Protein AF-A0A915CS74-F1 (afdb_monomer_lite)

Sequence (66 aa):
MYNGIGLTTARGTGTNGFVQANLSNLLFSKNRTDYNTEADIEKAEAEVNRKRMWSCWIMSIRGQWR

Radius of gyration: 29.47 Å; chains: 1; bounding box: 53×28×72 Å

Foldseek 3Di:
DPPPDWDPDPPPVPDPRDDDDDPVVVCVVVPPPVPPVVVVVVVVVVVVVVVVVVVVVVCVVVVVPD

pLDDT: mean 76.1, std 8.85, range [47.31, 88.94]

Secondary structure (DSSP, 8-state):
-BTTBS-S-STTSSS-------HHHHHHHH------HHHHHHHHHHHHHHHHHHHHHHHHHTT---

Organism: NCBI:txid166011

Structure (mmCIF, N/CA/C/O backbone):
data_AF-A0A915CS74-F1
#
_entry.id   AF-A0A915CS74-F1
#
loop_
_atom_site.group_PDB
_atom_site.id
_atom_site.type_symbol
_atom_site.label_atom_id
_atom_site.label_alt_id
_atom_site.label_comp_id
_atom_site.label_asym_id
_atom_site.label_entity_id
_atom_site.label_seq_id
_atom_site.pdbx_PDB_ins_code
_atom_site.Cartn_x
_atom_site.Cartn_y
_atom_site.Cartn_z
_atom_site.occupancy
_atom_site.B_iso_or_equiv
_atom_site.auth_seq_id
_atom_site.auth_comp_id
_atom_site.auth_asym_id
_atom_site.auth_atom_id
_atom_site.pdbx_PDB_model_num
ATOM 1 N N . MET A 1 1 ? -19.396 -3.837 12.413 1.00 70.88 1 MET A N 1
ATOM 2 C CA . MET A 1 1 ? -18.412 -3.944 11.311 1.00 70.88 1 MET A CA 1
ATOM 3 C C . MET A 1 1 ?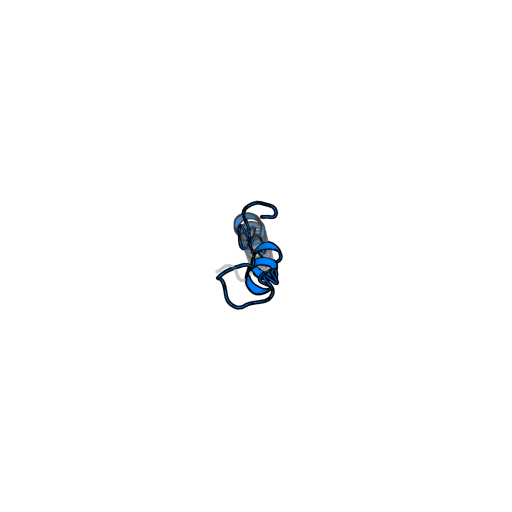 -18.647 -2.821 10.325 1.00 70.88 1 MET A C 1
ATOM 5 O O . MET A 1 1 ? -19.797 -2.561 10.000 1.00 70.88 1 MET A O 1
ATOM 9 N N . TYR A 1 2 ? -17.582 -2.168 9.869 1.00 73.12 2 TYR A N 1
ATOM 10 C CA . TYR A 1 2 ? -17.649 -1.109 8.863 1.00 73.12 2 TYR A CA 1
ATOM 11 C C . TYR A 1 2 ? -16.953 -1.608 7.595 1.00 73.12 2 TYR A C 1
ATOM 13 O O . TYR A 1 2 ? -15.815 -2.058 7.674 1.00 73.12 2 TYR A O 1
ATOM 21 N N . ASN A 1 3 ? -17.640 -1.612 6.451 1.00 81.62 3 ASN A N 1
ATOM 22 C CA . ASN A 1 3 ? -17.126 -2.105 5.161 1.00 81.62 3 ASN A CA 1
ATOM 23 C C . ASN A 1 3 ? -16.463 -3.504 5.222 1.00 81.62 3 ASN A C 1
ATOM 25 O O . ASN A 1 3 ? -15.4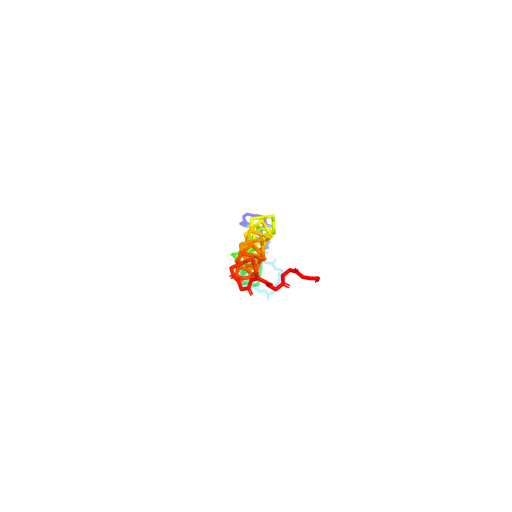93 -3.765 4.518 1.00 81.62 3 ASN A O 1
ATOM 29 N N . GLY A 1 4 ? -16.947 -4.398 6.094 1.00 82.62 4 GLY A N 1
ATOM 30 C CA . GLY A 1 4 ? -16.355 -5.730 6.303 1.00 82.62 4 GLY A CA 1
ATOM 31 C C . GLY A 1 4 ? -15.034 -5.745 7.089 1.00 82.62 4 GLY A C 1
ATOM 32 O O . GLY A 1 4 ? -14.474 -6.814 7.309 1.00 82.62 4 GLY A O 1
ATOM 33 N N . ILE A 1 5 ? -14.549 -4.588 7.545 1.00 79.62 5 ILE A N 1
ATOM 34 C CA . ILE A 1 5 ? -13.293 -4.425 8.282 1.00 79.62 5 ILE A CA 1
ATOM 35 C C . ILE A 1 5 ? -13.599 -4.242 9.778 1.00 79.62 5 ILE A C 1
ATOM 37 O O . ILE A 1 5 ? -14.544 -3.546 10.172 1.00 79.62 5 ILE A O 1
ATOM 41 N N . GLY A 1 6 ? -12.777 -4.872 10.619 1.00 82.06 6 GLY A N 1
ATOM 42 C CA . GLY A 1 6 ? -12.858 -4.787 12.076 1.00 82.06 6 GLY A CA 1
ATOM 43 C C . GLY A 1 6 ? -13.646 -5.920 12.731 1.00 82.06 6 GLY A C 1
ATOM 44 O O . GLY A 1 6 ? -14.050 -6.890 12.096 1.00 82.06 6 GLY A O 1
ATOM 45 N N . LEU A 1 7 ? -13.852 -5.785 14.038 1.00 83.31 7 LEU A N 1
ATOM 46 C CA . LEU A 1 7 ? -14.551 -6.773 14.856 1.00 83.31 7 LEU A CA 1
ATOM 47 C C . LEU A 1 7 ? -16.077 -6.613 14.747 1.00 83.31 7 LEU A C 1
ATOM 49 O O . LEU A 1 7 ? -16.605 -5.505 14.605 1.00 83.31 7 LEU A O 1
ATOM 53 N N . THR A 1 8 ? -16.803 -7.731 14.833 1.00 82.81 8 THR A N 1
ATOM 54 C CA . THR A 1 8 ? -18.275 -7.755 14.937 1.00 82.81 8 THR A CA 1
ATOM 55 C C . THR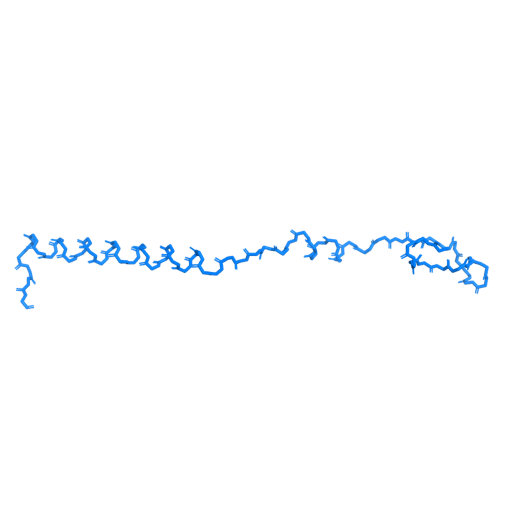 A 1 8 ? -18.744 -7.116 16.238 1.00 82.81 8 THR A C 1
ATOM 57 O O . THR A 1 8 ? -19.713 -6.360 16.252 1.00 82.81 8 THR A O 1
ATOM 60 N N . THR A 1 9 ? -18.038 -7.383 17.334 1.00 80.81 9 THR A N 1
ATOM 61 C CA . THR A 1 9 ? -18.285 -6.821 18.662 1.00 80.81 9 THR A CA 1
ATOM 62 C C . THR A 1 9 ? -16.952 -6.719 19.403 1.00 80.81 9 THR A C 1
ATOM 64 O O . THR A 1 9 ? -16.129 -7.623 19.314 1.00 80.81 9 THR A O 1
ATOM 67 N N . ALA A 1 10 ? -16.730 -5.633 20.150 1.00 74.88 10 ALA A N 1
ATOM 68 C CA . ALA A 1 10 ? -15.515 -5.443 20.959 1.00 74.88 10 ALA A CA 1
ATOM 69 C C . ALA A 1 10 ? -15.504 -6.280 22.262 1.00 74.88 10 ALA A C 1
ATOM 71 O O . ALA A 1 10 ? -14.539 -6.289 23.020 1.00 74.88 10 ALA A O 1
ATOM 72 N N . ARG A 1 11 ? -16.600 -6.988 22.560 1.00 81.62 11 ARG A N 1
ATOM 73 C CA . ARG A 1 11 ? -16.746 -7.836 23.748 1.00 81.62 11 ARG A CA 1
ATOM 74 C C . ARG A 1 11 ? -16.067 -9.180 23.497 1.00 81.62 11 ARG A C 1
ATOM 76 O O . ARG A 1 11 ? -16.337 -9.825 22.493 1.00 81.62 11 ARG A O 1
ATOM 83 N N . GLY A 1 12 ? -15.217 -9.606 24.430 1.00 83.75 12 GLY A N 1
ATOM 84 C CA . GLY A 1 12 ? -14.477 -10.871 24.332 1.00 83.75 12 GLY A CA 1
ATOM 85 C C . GLY A 1 12 ? -13.143 -10.775 23.585 1.00 83.75 12 GLY A C 1
ATOM 86 O O . GLY A 1 12 ? -12.376 -11.727 23.614 1.00 83.75 12 GLY A O 1
ATOM 87 N N . THR A 1 13 ? -12.822 -9.625 22.981 1.00 83.06 13 THR A N 1
ATOM 88 C CA . THR A 1 13 ? -11.538 -9.397 22.291 1.00 83.06 13 THR A CA 1
ATOM 89 C C . THR A 1 13 ? -10.472 -8.802 23.208 1.00 83.06 13 THR A C 1
ATOM 91 O O . THR A 1 13 ? -9.319 -8.683 22.807 1.00 83.06 13 THR A O 1
ATOM 94 N N . GLY A 1 14 ? -10.853 -8.401 24.429 1.00 85.94 14 GLY A N 1
ATOM 95 C CA . GLY A 1 14 ? -9.946 -7.821 25.424 1.00 85.94 14 GLY A CA 1
ATOM 96 C C . GLY A 1 14 ? -9.368 -6.455 25.036 1.00 85.94 14 GLY A C 1
ATOM 97 O O . GLY A 1 14 ? -8.402 -6.012 25.645 1.00 85.94 14 GLY A O 1
ATOM 98 N N . THR A 1 15 ? -9.929 -5.789 24.022 1.00 85.94 15 THR A N 1
ATOM 99 C CA . THR A 1 15 ? -9.447 -4.510 23.477 1.00 85.94 15 THR A CA 1
ATOM 100 C C . THR A 1 15 ? -10.612 -3.568 23.172 1.00 85.94 15 THR A C 1
ATOM 102 O O . THR A 1 15 ? -11.762 -3.990 23.088 1.00 85.94 15 THR A O 1
ATOM 105 N N . ASN A 1 16 ? -10.314 -2.287 22.936 1.00 84.62 16 ASN A N 1
ATOM 106 C CA . ASN A 1 16 ? -11.319 -1.250 22.655 1.00 84.62 16 ASN A CA 1
ATOM 107 C C . ASN A 1 16 ? -11.978 -1.373 21.266 1.00 84.62 16 ASN A C 1
ATOM 109 O O . ASN A 1 16 ? -12.822 -0.552 20.917 1.00 84.62 16 ASN A O 1
ATOM 113 N N . GLY A 1 17 ? -11.575 -2.349 20.442 1.00 84.25 17 GLY A N 1
ATOM 114 C CA . GLY A 1 17 ? -12.095 -2.510 19.081 1.00 84.25 17 GLY A CA 1
ATOM 115 C C . GLY A 1 17 ? -11.711 -1.376 18.123 1.00 84.25 17 GLY A C 1
ATOM 116 O O . GLY A 1 17 ? -12.405 -1.160 17.133 1.00 84.25 17 GLY A O 1
ATOM 117 N N . PHE A 1 18 ? -10.629 -0.643 18.408 1.00 87.25 18 PHE A N 1
ATOM 118 C CA . PHE A 1 18 ? -10.141 0.428 17.541 1.00 87.25 18 PHE A CA 1
ATOM 119 C C . PHE A 1 18 ? -9.573 -0.147 16.239 1.00 87.25 18 PHE A C 1
ATOM 121 O O . PHE A 1 18 ? -8.704 -1.018 16.259 1.00 87.25 18 PHE A O 1
ATOM 128 N N . VAL A 1 19 ? -10.068 0.348 15.107 1.00 87.44 19 VAL A N 1
ATOM 129 C CA . VAL A 1 19 ? -9.671 -0.101 13.770 1.00 87.44 19 VAL A CA 1
ATOM 130 C C . VAL A 1 19 ? -8.924 1.033 13.084 1.00 87.44 19 VAL A C 1
ATOM 132 O O . VAL A 1 19 ? -9.479 2.111 12.882 1.00 87.44 19 VAL A O 1
ATOM 135 N N . GLN A 1 20 ? -7.675 0.781 12.702 1.00 88.94 20 GLN A N 1
ATOM 136 C CA . GLN A 1 20 ? -6.845 1.724 11.957 1.00 88.94 20 GLN A CA 1
ATOM 137 C C . GLN A 1 20 ? -6.704 1.275 10.497 1.00 88.94 20 GLN A C 1
ATOM 139 O O . GLN A 1 20 ? -6.588 0.084 10.208 1.00 88.94 20 GLN A O 1
ATOM 144 N N . ALA A 1 21 ? -6.672 2.232 9.569 1.00 85.50 21 ALA A N 1
ATOM 145 C CA . ALA A 1 21 ? -6.321 1.962 8.179 1.00 85.50 21 ALA A CA 1
ATOM 146 C C . ALA A 1 21 ? -4.807 1.722 8.020 1.00 85.50 21 ALA A C 1
ATOM 148 O O . ALA A 1 21 ? -3.986 2.423 8.615 1.00 85.50 21 ALA A O 1
ATOM 149 N N . ASN A 1 22 ? -4.425 0.757 7.180 1.00 85.69 22 ASN A N 1
ATOM 150 C CA . ASN A 1 22 ? -3.019 0.469 6.907 1.00 85.69 22 ASN A CA 1
ATOM 151 C C . ASN A 1 22 ? -2.415 1.498 5.930 1.00 85.69 22 ASN A C 1
ATOM 153 O O . ASN A 1 22 ? -2.784 1.551 4.755 1.00 85.69 22 ASN A O 1
ATOM 157 N N . LEU A 1 23 ? -1.446 2.279 6.417 1.00 81.69 23 LEU A N 1
ATOM 158 C CA . LEU A 1 23 ? -0.748 3.307 5.643 1.00 81.69 23 LEU A CA 1
ATOM 159 C C . LEU A 1 23 ? 0.127 2.736 4.519 1.00 81.69 23 LEU A C 1
ATOM 161 O O . LEU A 1 23 ? 0.244 3.378 3.479 1.00 81.69 23 LEU A O 1
ATOM 165 N N . SER A 1 24 ? 0.700 1.535 4.665 1.00 77.62 24 SER A N 1
ATOM 166 C CA . SER A 1 24 ? 1.502 0.938 3.588 1.00 77.62 24 SER A CA 1
ATOM 167 C C . SER A 1 24 ? 0.630 0.590 2.381 1.00 77.62 24 SER A C 1
ATOM 169 O O . SER A 1 24 ? 0.979 0.929 1.254 1.00 77.62 24 SER A O 1
ATOM 171 N N . ASN A 1 25 ? -0.563 0.036 2.612 1.00 77.19 25 ASN A N 1
ATOM 172 C CA . ASN A 1 25 ? -1.534 -0.250 1.552 1.00 77.19 25 ASN A CA 1
ATOM 173 C C . ASN A 1 25 ? -2.019 1.028 0.836 1.00 77.19 25 ASN A C 1
ATOM 175 O O . ASN A 1 25 ? -2.204 1.044 -0.380 1.00 77.19 25 ASN A O 1
ATOM 179 N N . LEU A 1 26 ? -2.174 2.128 1.581 1.00 70.94 26 LEU A N 1
ATOM 180 C CA . LEU A 1 26 ? -2.533 3.438 1.026 1.00 70.94 26 LEU A CA 1
ATOM 181 C C . LEU A 1 26 ? -1.429 4.018 0.126 1.00 70.94 26 LEU A C 1
ATOM 183 O O . LEU A 1 26 ? -1.729 4.651 -0.887 1.00 70.94 26 LEU A O 1
ATOM 187 N N . LEU A 1 27 ? -0.159 3.787 0.468 1.00 69.62 27 LEU A N 1
ATOM 188 C CA . LEU A 1 27 ? 0.985 4.243 -0.322 1.00 69.62 27 LEU A CA 1
ATOM 189 C C . LEU A 1 27 ? 1.142 3.446 -1.623 1.00 69.62 27 LEU A C 1
ATOM 191 O O . LEU A 1 27 ? 1.424 4.050 -2.656 1.00 69.62 27 LEU A O 1
ATOM 195 N N . PHE A 1 28 ? 0.902 2.131 -1.611 1.00 65.19 28 PHE A N 1
ATOM 196 C CA . PHE A 1 28 ? 0.948 1.310 -2.830 1.00 65.19 28 PHE A CA 1
ATOM 197 C C . PHE A 1 28 ? -0.143 1.683 -3.838 1.00 65.19 28 PHE A C 1
ATOM 199 O O . PHE A 1 28 ? 0.116 1.703 -5.038 1.00 65.19 28 PHE A O 1
ATOM 206 N N . SER A 1 29 ? -1.342 2.047 -3.370 1.00 64.19 29 SER A N 1
ATOM 207 C CA . SER A 1 29 ? -2.418 2.490 -4.265 1.00 64.19 29 SER A CA 1
ATOM 208 C C . SER A 1 29 ? -2.134 3.841 -4.928 1.00 64.19 29 SER A C 1
ATOM 210 O O . SER A 1 29 ? -2.629 4.083 -6.024 1.00 64.19 29 SER A O 1
ATOM 212 N N . LYS A 1 30 ? -1.384 4.733 -4.270 1.00 63.97 30 LYS A N 1
ATOM 213 C CA . LYS A 1 30 ? -1.080 6.077 -4.788 1.00 63.97 30 LYS A CA 1
ATOM 214 C C . LYS A 1 30 ? 0.177 6.124 -5.653 1.00 63.97 30 LYS A C 1
ATOM 216 O O . LYS A 1 30 ? 0.242 6.925 -6.574 1.00 63.97 30 LYS A O 1
ATOM 221 N N . ASN A 1 31 ? 1.154 5.270 -5.360 1.00 62.47 31 ASN A N 1
ATOM 222 C CA . ASN A 1 31 ? 2.447 5.237 -6.046 1.00 62.47 31 ASN A CA 1
ATOM 223 C C . ASN A 1 31 ? 2.533 4.123 -7.090 1.00 62.47 31 ASN A C 1
ATOM 225 O O . ASN A 1 31 ? 3.626 3.662 -7.413 1.00 62.47 31 ASN A O 1
ATOM 229 N N . ARG A 1 32 ? 1.401 3.674 -7.641 1.00 62.16 32 ARG A N 1
ATOM 230 C CA . ARG A 1 32 ? 1.437 2.918 -8.890 1.00 62.16 32 ARG A CA 1
ATOM 231 C C . ARG A 1 32 ? 1.698 3.928 -10.006 1.00 62.16 32 ARG A C 1
ATOM 233 O O . ARG A 1 32 ? 0.782 4.353 -10.698 1.00 62.16 32 ARG A O 1
ATOM 240 N N . THR A 1 33 ? 2.945 4.386 -10.110 1.00 63.16 33 THR A N 1
ATOM 241 C CA . THR A 1 33 ? 3.432 5.032 -11.325 1.00 63.16 33 THR A CA 1
ATOM 242 C C . THR A 1 33 ? 3.256 4.008 -12.426 1.00 63.16 33 THR A C 1
ATOM 244 O O . THR A 1 33 ? 3.965 3.002 -12.474 1.00 63.16 33 THR A O 1
ATOM 247 N N . ASP A 1 34 ? 2.230 4.226 -13.239 1.00 65.75 34 ASP A N 1
ATOM 248 C CA . ASP A 1 34 ? 2.031 3.514 -14.483 1.00 65.75 34 ASP A CA 1
ATOM 249 C C . ASP A 1 34 ? 3.200 3.929 -15.375 1.00 65.75 34 ASP A C 1
ATOM 251 O O . ASP A 1 34 ? 3.180 4.980 -16.021 1.00 65.75 34 ASP A O 1
ATOM 255 N N . TYR A 1 35 ? 4.305 3.187 -15.263 1.00 63.88 35 TYR A N 1
ATOM 256 C CA . TYR A 1 35 ? 5.409 3.287 -16.197 1.00 63.88 35 TYR A CA 1
ATOM 257 C C . TYR A 1 35 ? 4.798 2.914 -17.542 1.00 63.88 35 TYR A C 1
ATOM 259 O O . TYR A 1 35 ? 4.647 1.733 -17.853 1.00 63.88 35 TYR A O 1
ATOM 267 N N . ASN A 1 36 ? 4.378 3.928 -18.298 1.00 62.56 36 ASN A N 1
ATOM 268 C CA . ASN A 1 36 ? 3.890 3.785 -19.659 1.00 62.56 36 ASN A CA 1
ATOM 269 C C . ASN A 1 36 ? 5.113 3.450 -20.511 1.00 62.56 36 ASN A C 1
ATOM 271 O O . ASN A 1 36 ? 5.668 4.298 -21.204 1.00 62.56 36 ASN A O 1
ATOM 275 N N . THR A 1 37 ? 5.572 2.211 -20.353 1.00 63.56 37 THR A N 1
ATOM 276 C CA . THR A 1 37 ? 6.796 1.668 -20.933 1.00 63.56 37 THR A CA 1
ATOM 277 C C . THR A 1 37 ? 6.811 1.910 -22.432 1.00 63.56 37 THR A C 1
ATOM 279 O O . THR A 1 37 ? 7.806 2.405 -22.939 1.00 63.56 37 THR A O 1
ATOM 282 N N . GLU A 1 38 ? 5.680 1.713 -23.106 1.00 71.06 38 GLU A N 1
ATOM 283 C CA . GLU A 1 38 ? 5.561 1.933 -24.547 1.00 71.06 38 GLU A CA 1
ATOM 284 C C . GLU A 1 38 ? 5.840 3.388 -24.964 1.00 71.06 38 GLU A C 1
ATOM 286 O O . GLU A 1 38 ? 6.638 3.641 -25.863 1.00 71.06 38 GLU A O 1
ATOM 291 N N . ALA A 1 39 ? 5.247 4.365 -24.270 1.00 74.25 39 ALA A N 1
ATOM 292 C CA . ALA A 1 39 ? 5.379 5.780 -24.625 1.00 74.25 39 ALA A CA 1
ATOM 293 C C . ALA A 1 39 ? 6.775 6.346 -24.314 1.00 74.25 39 ALA A C 1
ATOM 295 O O . ALA A 1 39 ? 7.243 7.260 -24.996 1.00 74.25 39 ALA A O 1
ATOM 296 N N . ASP A 1 40 ? 7.440 5.831 -23.278 1.00 74.75 40 ASP A N 1
ATOM 297 C CA . ASP A 1 40 ? 8.816 6.218 -22.959 1.00 74.75 40 ASP A CA 1
ATOM 298 C C . ASP A 1 40 ? 9.841 5.511 -23.861 1.00 74.75 40 ASP A C 1
ATOM 300 O O . ASP A 1 40 ? 10.854 6.121 -24.214 1.00 74.75 40 ASP A O 1
ATOM 304 N N . ILE A 1 41 ? 9.565 4.278 -24.308 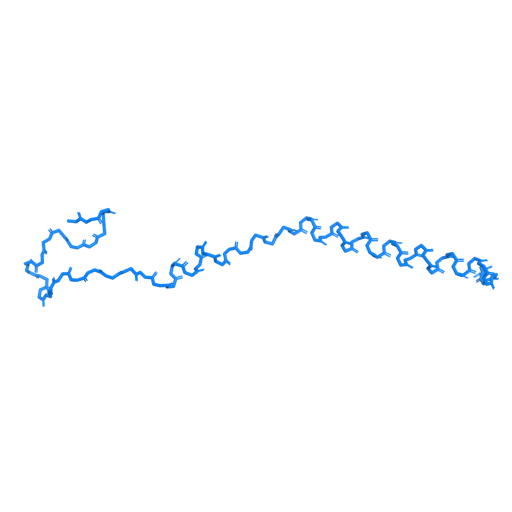1.00 77.50 41 ILE A N 1
ATOM 305 C CA . ILE A 1 41 ? 10.380 3.571 -25.309 1.00 77.50 41 ILE A CA 1
ATOM 306 C C . ILE A 1 41 ? 10.319 4.302 -26.655 1.00 77.50 41 ILE A C 1
ATOM 308 O O . ILE A 1 41 ? 11.369 4.613 -27.215 1.00 77.50 41 ILE A O 1
ATOM 312 N N . GLU A 1 42 ? 9.128 4.677 -27.133 1.00 82.25 42 GLU A N 1
ATOM 313 C CA . GLU A 1 42 ? 8.963 5.384 -28.413 1.00 82.25 42 GLU A CA 1
ATOM 314 C C . GLU A 1 42 ? 9.722 6.726 -28.433 1.00 82.25 42 GLU A C 1
ATOM 316 O O . GLU A 1 42 ? 10.404 7.068 -29.404 1.00 82.25 42 GLU A O 1
ATOM 321 N N . LYS A 1 43 ? 9.684 7.478 -27.324 1.00 82.88 43 LYS A N 1
ATOM 322 C CA . LYS A 1 43 ? 10.459 8.723 -27.181 1.00 82.88 43 LYS A CA 1
ATOM 323 C C . LYS A 1 43 ? 11.964 8.469 -27.193 1.00 82.88 43 LYS A C 1
ATOM 325 O O . LYS A 1 43 ? 12.696 9.222 -27.839 1.00 82.88 43 LYS A O 1
ATOM 330 N N . ALA A 1 44 ? 12.431 7.428 -26.502 1.00 82.88 44 ALA A N 1
ATOM 331 C CA . ALA A 1 44 ? 13.844 7.060 -26.484 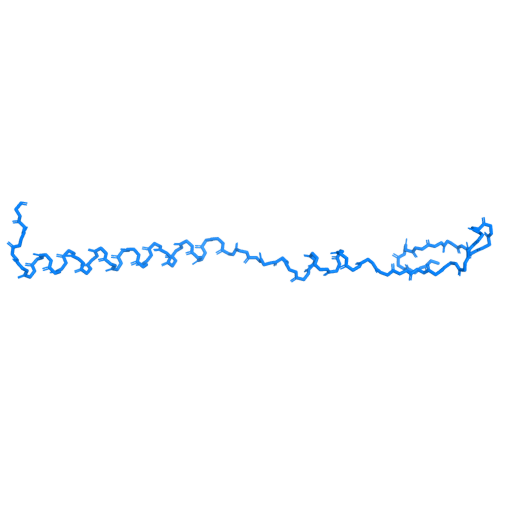1.00 82.88 44 ALA A CA 1
ATOM 332 C C . ALA A 1 44 ? 14.338 6.640 -27.881 1.00 82.88 44 ALA A C 1
ATOM 334 O O . ALA A 1 44 ? 15.407 7.076 -28.315 1.00 82.88 44 ALA A O 1
ATOM 335 N N . GLU A 1 45 ? 13.544 5.865 -28.623 1.00 83.19 45 GLU A N 1
ATOM 336 C CA . GLU A 1 45 ? 13.845 5.465 -30.002 1.00 83.19 45 GLU A CA 1
ATOM 337 C C . GLU A 1 45 ? 13.872 6.667 -30.956 1.00 83.19 45 GLU A C 1
ATOM 339 O O . GLU A 1 45 ? 14.796 6.800 -31.770 1.00 83.19 45 GLU A O 1
ATOM 344 N N . ALA A 1 46 ? 12.925 7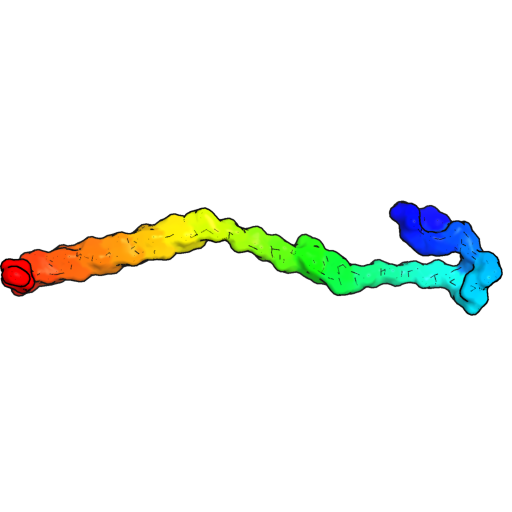.600 -30.817 1.00 82.56 46 ALA A N 1
ATOM 345 C CA . ALA A 1 46 ? 12.898 8.834 -31.594 1.00 82.56 46 ALA A CA 1
ATOM 346 C C . ALA A 1 46 ? 14.137 9.712 -31.330 1.00 82.56 46 ALA A C 1
ATOM 348 O O . ALA A 1 46 ? 14.750 10.223 -32.271 1.00 82.56 46 ALA A O 1
ATOM 349 N N . GLU A 1 47 ? 14.553 9.862 -30.069 1.00 84.56 47 GLU A N 1
ATOM 350 C CA . GLU A 1 47 ? 15.754 10.614 -29.677 1.00 84.56 47 GLU A CA 1
ATOM 351 C C . GLU A 1 47 ? 17.029 10.016 -30.298 1.00 84.56 47 GLU A C 1
ATOM 353 O O . GLU A 1 47 ? 17.854 10.735 -30.878 1.00 84.56 47 GLU A O 1
ATOM 358 N N . VAL A 1 48 ? 17.166 8.687 -30.239 1.00 85.38 48 VAL A N 1
ATOM 359 C CA . VAL A 1 48 ? 18.290 7.952 -30.835 1.00 85.38 48 VAL A CA 1
ATOM 360 C C . VAL A 1 48 ? 18.313 8.134 -32.351 1.00 85.38 48 VAL A C 1
ATOM 362 O O . VAL A 1 48 ? 19.373 8.421 -32.919 1.00 85.38 48 VAL A O 1
ATOM 365 N N . ASN A 1 49 ? 17.158 8.035 -33.013 1.00 84.19 49 ASN A N 1
ATOM 366 C CA . ASN A 1 49 ? 17.066 8.192 -34.461 1.00 84.19 49 ASN A CA 1
ATOM 367 C C . ASN A 1 49 ? 17.427 9.621 -34.905 1.00 84.19 49 ASN A C 1
ATOM 369 O O . ASN A 1 49 ? 18.212 9.800 -35.840 1.00 84.19 49 ASN A O 1
ATOM 373 N N . ARG A 1 50 ? 16.968 10.653 -34.177 1.00 80.00 50 ARG A N 1
ATOM 374 C CA . ARG A 1 50 ? 17.352 12.054 -34.441 1.00 80.00 50 ARG A CA 1
ATOM 375 C C . ARG A 1 50 ? 18.857 12.273 -34.317 1.00 80.00 50 ARG A C 1
ATOM 377 O O . ARG A 1 50 ? 19.451 12.907 -35.188 1.00 80.00 50 ARG A O 1
ATOM 384 N N . LYS A 1 51 ? 19.492 11.725 -33.274 1.00 80.31 51 LYS A N 1
ATOM 385 C CA . LYS A 1 51 ? 20.944 11.849 -33.061 1.00 80.31 51 LYS A CA 1
ATOM 386 C C . LYS A 1 51 ? 21.741 11.159 -34.168 1.00 80.31 51 LYS A C 1
ATOM 388 O O . LYS A 1 51 ? 22.727 11.716 -34.651 1.00 80.31 51 LYS A O 1
ATOM 393 N N . ARG A 1 52 ? 21.289 9.977 -34.597 1.00 75.06 52 ARG A N 1
ATOM 394 C CA . ARG A 1 52 ? 21.899 9.202 -35.687 1.00 75.06 52 ARG A CA 1
ATOM 395 C C . ARG A 1 52 ? 21.754 9.906 -37.037 1.00 75.06 52 ARG A C 1
ATOM 397 O O . ARG A 1 52 ? 22.701 9.938 -37.820 1.00 75.06 52 ARG A O 1
ATOM 404 N N . MET A 1 53 ? 20.603 10.529 -37.285 1.00 73.88 53 MET A N 1
ATOM 405 C CA . MET A 1 53 ? 20.373 11.350 -38.473 1.00 73.88 53 MET A CA 1
ATOM 406 C C . MET A 1 53 ? 21.280 12.586 -38.476 1.00 73.88 53 MET A C 1
ATOM 408 O O . MET A 1 53 ? 21.918 12.873 -39.486 1.00 73.88 53 MET A O 1
ATOM 412 N N . TRP A 1 54 ? 21.415 13.266 -37.334 1.00 75.12 54 TRP A N 1
ATOM 413 C CA . TRP A 1 54 ? 22.315 14.411 -37.179 1.00 75.12 54 TRP A CA 1
ATOM 414 C C . TRP A 1 54 ? 23.780 14.044 -37.410 1.00 75.12 54 TRP A C 1
ATOM 416 O O . TRP A 1 54 ? 24.483 14.757 -38.127 1.00 75.12 54 TRP A O 1
ATOM 426 N N . SER A 1 55 ? 24.246 12.919 -36.858 1.00 75.06 55 SER A N 1
ATOM 427 C CA . SER A 1 55 ? 25.621 12.463 -37.078 1.00 75.06 55 SER A CA 1
ATOM 428 C C . SER A 1 55 ? 25.871 12.079 -38.535 1.00 75.06 55 SER A C 1
ATOM 430 O O . SER A 1 55 ? 26.914 12.426 -39.083 1.00 75.06 55 SER A O 1
ATOM 432 N N . CYS A 1 56 ? 24.907 11.411 -39.175 1.00 76.25 56 CYS A N 1
ATOM 433 C CA . CYS A 1 56 ? 24.980 11.021 -40.583 1.00 76.25 56 CYS A CA 1
ATOM 434 C C . CYS A 1 56 ? 25.018 12.252 -41.507 1.00 76.25 56 CYS A C 1
ATOM 436 O O . CYS A 1 56 ? 25.843 12.332 -42.416 1.00 76.25 56 CYS A O 1
ATOM 438 N N . TRP A 1 57 ? 24.191 13.259 -41.215 1.00 81.12 57 TRP A N 1
ATOM 439 C CA . TRP A 1 57 ? 24.156 14.528 -41.941 1.00 81.12 57 TRP A CA 1
ATOM 440 C C . TRP A 1 57 ? 25.454 15.330 -41.772 1.00 81.12 57 TRP A C 1
ATOM 442 O O . TRP A 1 57 ? 26.032 15.790 -42.755 1.00 81.12 57 TRP A O 1
ATOM 452 N N . ILE A 1 58 ? 25.982 15.416 -40.547 1.00 80.06 58 ILE A N 1
ATOM 453 C CA . ILE A 1 58 ? 27.285 16.038 -40.269 1.00 80.06 58 ILE A CA 1
ATOM 454 C C . ILE A 1 58 ? 28.424 15.310 -40.994 1.00 80.06 58 ILE A C 1
ATOM 456 O O . ILE A 1 58 ? 29.286 15.965 -41.580 1.00 80.06 58 ILE A O 1
ATOM 460 N N . MET A 1 59 ? 28.435 13.974 -40.997 1.00 76.00 59 MET A N 1
ATOM 461 C CA . MET A 1 59 ? 29.427 13.193 -41.747 1.00 76.00 59 MET A CA 1
ATOM 462 C C . MET A 1 59 ? 29.301 13.403 -43.261 1.00 76.00 59 MET A C 1
ATOM 464 O O . MET A 1 59 ? 30.322 13.487 -43.945 1.00 76.00 59 MET A O 1
ATOM 468 N N . SER A 1 60 ? 28.073 13.556 -43.771 1.00 75.31 60 SER A N 1
ATOM 469 C CA . SER A 1 60 ? 27.804 13.876 -45.177 1.00 75.31 60 SER A CA 1
ATOM 470 C C . SER A 1 60 ? 28.342 15.253 -45.570 1.00 75.31 60 SER A C 1
ATOM 472 O O . SER A 1 60 ? 28.976 15.377 -46.612 1.00 75.31 60 SER A O 1
ATOM 474 N N . ILE A 1 61 ? 28.155 16.277 -44.731 1.00 76.56 61 ILE A N 1
ATOM 475 C CA . ILE A 1 61 ? 28.687 17.631 -44.974 1.00 76.56 61 ILE A CA 1
ATOM 476 C C . ILE A 1 61 ? 30.213 17.656 -44.911 1.00 76.56 61 ILE A C 1
ATOM 478 O O . ILE A 1 61 ? 30.859 18.354 -45.686 1.00 76.56 61 ILE A O 1
ATOM 482 N N . ARG A 1 62 ? 30.807 16.884 -43.997 1.00 75.19 62 ARG A N 1
ATOM 483 C CA . ARG A 1 62 ? 32.265 16.807 -43.830 1.00 75.19 62 ARG A CA 1
ATOM 484 C C . ARG A 1 62 ? 32.951 15.923 -44.877 1.00 75.19 62 ARG A C 1
ATOM 486 O O . ARG A 1 62 ? 34.164 15.752 -44.788 1.00 75.19 62 ARG A O 1
ATOM 493 N N . GLY A 1 63 ? 32.208 15.348 -45.830 1.00 62.66 63 GLY A N 1
ATOM 494 C CA . GLY A 1 63 ? 32.758 14.498 -46.889 1.00 62.66 63 GLY A CA 1
ATOM 495 C C . GLY A 1 63 ? 33.501 13.261 -46.371 1.00 62.66 63 GLY A C 1
ATOM 496 O O . GLY A 1 63 ? 34.366 12.740 -47.062 1.00 62.66 63 GLY A O 1
ATOM 497 N N . GLN A 1 64 ? 33.199 12.800 -45.150 1.00 60.22 64 GLN A N 1
ATOM 498 C CA . GLN A 1 64 ? 33.890 11.672 -44.503 1.00 60.22 64 GLN A CA 1
ATOM 499 C C . GLN A 1 64 ? 33.272 10.304 -44.828 1.00 60.22 64 GLN A C 1
ATOM 501 O O . GLN A 1 64 ? 33.559 9.323 -44.149 1.00 60.22 64 GLN A O 1
ATOM 506 N N . TRP A 1 65 ? 32.440 10.219 -45.866 1.00 57.66 65 TRP A N 1
ATOM 507 C CA . TRP A 1 65 ? 31.940 8.944 -46.369 1.00 57.66 65 TRP A CA 1
ATOM 508 C C . TRP A 1 65 ? 33.047 8.229 -47.147 1.00 57.66 65 TRP A C 1
ATOM 510 O O . TRP A 1 65 ? 33.260 8.492 -48.330 1.00 57.66 65 TRP A O 1
ATOM 520 N N . ARG A 1 66 ? 33.766 7.344 -46.458 1.00 47.31 66 ARG A N 1
ATOM 521 C CA . ARG A 1 66 ? 34.661 6.350 -47.046 1.00 47.31 66 ARG A CA 1
ATOM 522 C C . ARG A 1 66 ? 34.445 5.005 -46.373 1.00 47.31 66 ARG A C 1
ATOM 524 O O . ARG A 1 66 ? 34.228 5.009 -45.142 1.00 47.31 66 ARG A O 1
#

InterPro domains:
  IPR051372 Pre-mRNA-splicing factor CWC21 [PTHR36562] (1-51)